Protein AF-A0A804I248-F1 (afdb_monomer_lite)

Secondary structure (DSSP, 8-state):
-HHHHHHS-EEE--SB-BTTB-EEEEESS--TTEEEEETTEEEE-HHHHHHHHHHHHHTSS-GGGEEEEESB----TTHHHHHHHTTS-----S------PPP-

pLDDT: mean 90.64, std 8.42, range [54.75, 97.88]

Organism: Musa acuminata subsp. malaccensis (NCBI:txid214687)

InterPro domains:
  IPR003774 AlgH-like [PF02622] (8-91)
  IPR003774 AlgH-like [PTHR31984] (4-103)

Foldseek 3Di:
DVVQVVPQDEAAADDDADPVQQKKKKFQDDDPQWDDPAVSITIHDSVRVVVVVVCVVVVVDGSVRMHMHRHHDDDDPCGVVVCVVVVVDDDDPDGCPDDDDDDD

Sequence (104 aa):
DLVSLKHAPLYYGGPVRFQTLPLVSLIRKAKEGYTEIVKGVYFGNPVVTRQVIEEIKLKEESPDDYWFFLGFSSWGYDQLFQEITEGAWRLTGDPIEHLDWPEN

Radius of gyration: 15.33 Å; chains: 1; bounding box: 31×25×42 Å

Structure (mmCIF, N/CA/C/O backbone):
data_AF-A0A804I248-F1
#
_entry.id   AF-A0A804I248-F1
#
loop_
_atom_site.group_PDB
_atom_site.id
_atom_site.type_symbol
_atom_site.label_atom_id
_atom_site.label_alt_id
_atom_site.label_comp_id
_atom_site.label_asym_id
_atom_site.label_entity_id
_atom_site.label_seq_id
_atom_site.pdbx_PDB_ins_code
_atom_site.Cartn_x
_atom_site.Cartn_y
_atom_site.Cartn_z
_atom_site.occupancy
_atom_site.B_iso_or_equiv
_atom_site.auth_seq_id
_atom_site.auth_comp_id
_atom_site.auth_asym_id
_atom_site.auth_atom_id
_atom_site.pdbx_PDB_model_num
ATOM 1 N N . ASP A 1 1 ? -9.602 -2.011 20.963 1.00 54.75 1 ASP A N 1
ATOM 2 C CA . ASP A 1 1 ? -8.847 -2.754 21.997 1.00 54.75 1 ASP A CA 1
ATOM 3 C C . ASP A 1 1 ? -7.462 -2.959 21.415 1.00 54.75 1 ASP A C 1
ATOM 5 O O . ASP A 1 1 ? -7.372 -3.535 20.338 1.00 54.75 1 ASP A O 1
ATOM 9 N N . LEU A 1 2 ? -6.405 -2.440 22.044 1.00 61.66 2 LEU A N 1
ATOM 10 C CA . LEU A 1 2 ? -5.042 -2.541 21.503 1.00 61.66 2 LEU A CA 1
ATOM 11 C C . LEU A 1 2 ? -4.566 -3.995 21.362 1.00 61.66 2 LEU A C 1
ATOM 13 O O . LEU A 1 2 ? -3.610 -4.238 20.634 1.00 61.66 2 LEU A O 1
ATOM 17 N N . VAL A 1 3 ? -5.219 -4.956 22.028 1.00 69.19 3 VAL A N 1
ATOM 18 C CA . VAL A 1 3 ? -4.961 -6.391 21.847 1.00 69.19 3 VAL A CA 1
ATOM 19 C C . VAL A 1 3 ? -5.259 -6.831 20.412 1.00 69.19 3 VAL A C 1
ATOM 21 O O . VAL A 1 3 ? -4.473 -7.576 19.843 1.00 69.19 3 VAL A O 1
ATOM 24 N N . SER A 1 4 ? -6.328 -6.323 19.795 1.00 69.12 4 SER A N 1
ATOM 25 C CA . SER A 1 4 ? -6.703 -6.698 18.422 1.00 69.12 4 SER A CA 1
ATOM 26 C C . SER A 1 4 ? -5.647 -6.277 17.389 1.00 69.12 4 SER A C 1
ATOM 28 O O . SER A 1 4 ? -5.239 -7.081 16.560 1.00 69.12 4 SER A O 1
ATOM 30 N N . LEU A 1 5 ? -5.086 -5.067 17.518 1.00 79.44 5 LEU A N 1
ATOM 31 C CA . LEU A 1 5 ? -4.039 -4.578 16.613 1.00 79.44 5 LEU A CA 1
ATOM 32 C C . LEU A 1 5 ? -2.713 -5.353 16.749 1.00 79.44 5 LEU A C 1
ATOM 34 O O . LEU A 1 5 ? -1.910 -5.345 15.825 1.00 79.44 5 LEU A O 1
ATOM 38 N N . LYS A 1 6 ? -2.460 -6.004 17.895 1.00 81.12 6 LYS A N 1
ATOM 39 C CA . LYS A 1 6 ? -1.249 -6.822 18.103 1.00 81.12 6 LYS A CA 1
ATOM 40 C C . LYS A 1 6 ? -1.280 -8.138 17.335 1.00 81.12 6 LYS A C 1
ATOM 42 O O . LYS A 1 6 ? -0.216 -8.696 17.088 1.00 81.12 6 LYS A O 1
ATOM 47 N N . HIS A 1 7 ? -2.472 -8.633 17.018 1.00 82.00 7 HIS A N 1
ATOM 48 C CA . HIS A 1 7 ? -2.652 -9.860 16.246 1.00 82.00 7 HIS A CA 1
ATOM 49 C C . HIS A 1 7 ? -2.834 -9.578 14.754 1.00 82.00 7 HIS A C 1
ATOM 51 O O . HIS A 1 7 ? -2.684 -10.492 13.954 1.00 82.00 7 HIS A O 1
ATOM 57 N N . ALA A 1 8 ? -3.094 -8.319 14.379 1.00 86.38 8 ALA A N 1
ATOM 58 C CA . ALA A 1 8 ? -3.177 -7.919 12.985 1.00 86.38 8 ALA A CA 1
ATOM 59 C C . ALA A 1 8 ? -1.850 -8.233 12.273 1.00 86.38 8 ALA A C 1
ATOM 61 O O . ALA A 1 8 ? -0.784 -7.784 12.721 1.00 86.38 8 ALA A O 1
ATOM 62 N N . PRO A 1 9 ? -1.885 -8.993 11.174 1.00 89.19 9 PRO A N 1
ATOM 63 C CA . PRO A 1 9 ? -0.668 -9.447 10.545 1.00 89.19 9 PRO A CA 1
ATOM 64 C C . PRO A 1 9 ? 0.009 -8.278 9.813 1.00 89.19 9 PRO A C 1
ATOM 66 O O . PRO A 1 9 ? -0.610 -7.535 9.047 1.00 89.19 9 PRO A O 1
ATOM 69 N N . LEU A 1 10 ? 1.306 -8.100 10.077 1.00 92.50 10 LEU A N 1
ATOM 70 C CA . LEU A 1 10 ? 2.122 -7.023 9.521 1.00 92.50 10 LEU A CA 1
ATOM 71 C C . LEU A 1 10 ? 3.139 -7.593 8.539 1.00 92.50 10 LEU A C 1
ATOM 73 O O . LEU A 1 10 ? 4.002 -8.386 8.913 1.00 92.50 10 LEU A O 1
ATOM 77 N N . TYR A 1 11 ? 3.073 -7.135 7.295 1.00 94.88 11 TYR A N 1
ATOM 78 C CA . TYR A 1 11 ? 3.952 -7.603 6.229 1.00 94.88 11 TYR A CA 1
ATOM 79 C C . TYR A 1 11 ? 4.984 -6.546 5.865 1.00 94.88 11 TYR A C 1
ATOM 81 O O . TYR A 1 11 ? 4.798 -5.356 6.101 1.00 94.88 11 TYR A O 1
ATOM 89 N N . TYR A 1 12 ? 6.093 -6.963 5.269 1.00 95.81 12 TYR A N 1
ATOM 90 C CA . TYR A 1 12 ? 7.048 -6.030 4.686 1.00 95.81 12 TYR A CA 1
ATOM 91 C C . TYR A 1 12 ? 6.627 -5.713 3.250 1.00 95.81 12 TYR A C 1
ATOM 93 O O . TYR A 1 12 ? 6.735 -6.568 2.376 1.00 95.81 12 TYR A O 1
ATOM 101 N N . GLY A 1 13 ? 6.127 -4.498 3.014 1.00 95.31 13 GLY A N 1
ATOM 102 C CA . GLY A 1 13 ? 5.686 -4.076 1.680 1.00 95.31 13 GLY A CA 1
ATOM 103 C C . GLY A 1 13 ? 6.808 -3.492 0.822 1.00 95.31 13 GLY A C 1
ATOM 104 O O . GLY A 1 13 ? 6.682 -3.444 -0.398 1.00 95.31 13 GLY A O 1
ATOM 105 N N . GLY A 1 14 ? 7.910 -3.056 1.438 1.00 95.44 14 GLY A N 1
ATOM 106 C CA . GLY A 1 14 ? 9.098 -2.611 0.717 1.00 95.44 14 GLY A CA 1
ATOM 107 C C . GLY A 1 14 ? 9.977 -1.625 1.491 1.00 95.44 14 GLY A C 1
ATOM 108 O O . GLY A 1 14 ? 9.684 -1.266 2.640 1.00 95.44 14 GLY A O 1
ATOM 109 N N . PRO A 1 15 ? 11.091 -1.196 0.872 1.00 94.44 15 PRO A N 1
ATOM 110 C CA . PRO A 1 15 ? 12.113 -0.394 1.538 1.00 94.44 15 PRO A CA 1
ATOM 111 C C . PRO A 1 15 ? 11.713 1.074 1.721 1.00 94.44 15 PRO A C 1
ATOM 113 O O . PRO A 1 15 ? 12.265 1.747 2.593 1.00 94.44 15 PRO A O 1
ATOM 116 N N . VAL A 1 16 ? 10.765 1.589 0.931 1.00 92.50 16 VAL A N 1
ATOM 117 C CA . VAL A 1 16 ? 10.365 2.998 0.994 1.00 92.50 16 VAL A CA 1
ATOM 118 C C . VAL A 1 16 ? 9.384 3.205 2.139 1.00 92.50 16 VAL A C 1
ATOM 120 O O . VAL A 1 16 ? 8.328 2.572 2.197 1.00 92.50 16 VAL A O 1
ATOM 123 N N . ARG A 1 17 ? 9.741 4.107 3.061 1.00 90.69 17 ARG A N 1
ATOM 124 C CA . ARG A 1 17 ? 8.929 4.497 4.220 1.00 90.69 17 ARG A CA 1
ATOM 125 C C . ARG A 1 17 ? 9.164 5.942 4.614 1.00 90.69 17 ARG A C 1
ATOM 127 O O . ARG A 1 17 ? 10.300 6.411 4.615 1.00 90.69 17 ARG A O 1
ATOM 134 N N . PHE A 1 18 ? 8.106 6.607 5.068 1.00 88.69 18 PHE A N 1
ATOM 135 C CA . PHE A 1 18 ? 8.240 7.854 5.812 1.00 88.69 18 PHE A CA 1
ATOM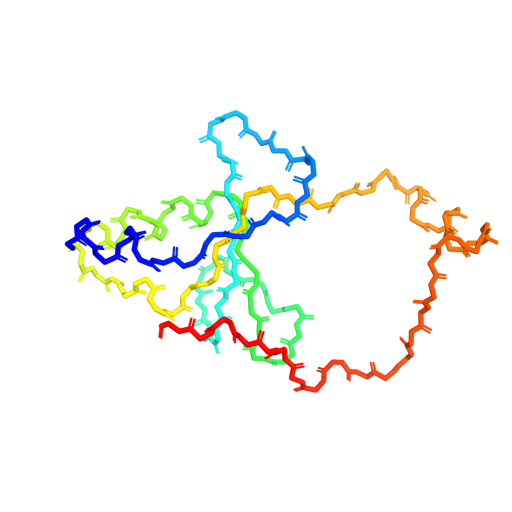 136 C C . PHE A 1 18 ? 8.473 7.532 7.287 1.00 88.69 18 PHE A C 1
ATOM 138 O O . PHE A 1 18 ? 7.765 6.704 7.856 1.00 88.69 18 PHE A O 1
ATOM 145 N N . GLN A 1 19 ? 9.431 8.208 7.926 1.00 86.94 19 GLN A N 1
ATOM 146 C CA . GLN A 1 19 ? 9.765 7.960 9.336 1.00 86.94 19 GLN A CA 1
ATOM 147 C C . GLN A 1 19 ? 8.544 8.083 10.264 1.00 86.94 19 GLN A C 1
ATOM 149 O O . GLN A 1 19 ? 8.412 7.326 11.219 1.00 86.94 19 GLN A O 1
ATOM 154 N N . THR A 1 20 ? 7.638 9.017 9.966 1.00 89.56 20 THR A N 1
ATOM 155 C CA . THR A 1 20 ? 6.442 9.304 10.771 1.00 89.56 20 THR A CA 1
ATOM 156 C C . THR A 1 20 ? 5.185 8.572 10.301 1.00 89.56 20 THR A C 1
ATOM 158 O O . THR A 1 20 ? 4.214 8.504 11.052 1.00 89.56 20 THR A O 1
ATOM 161 N N . LEU A 1 21 ? 5.187 8.032 9.078 1.00 91.50 21 LEU A N 1
ATOM 162 C CA . LEU A 1 21 ? 4.064 7.326 8.452 1.00 91.50 21 LEU A CA 1
ATOM 163 C C . LEU A 1 21 ? 4.590 6.057 7.760 1.00 91.50 21 LEU A C 1
ATOM 165 O O . LEU A 1 21 ? 4.705 6.016 6.533 1.00 91.50 21 LEU A O 1
ATOM 169 N N . PRO A 1 22 ? 4.988 5.035 8.537 1.00 93.38 22 PRO A N 1
ATOM 170 C CA . PRO A 1 22 ? 5.729 3.902 7.995 1.00 93.38 22 PRO A CA 1
ATOM 171 C C . PRO A 1 22 ? 4.834 2.825 7.371 1.00 93.38 22 PRO A C 1
ATOM 173 O O . PRO A 1 22 ? 5.366 1.885 6.783 1.00 93.38 22 PRO A O 1
ATOM 176 N N . LEU A 1 23 ? 3.511 2.927 7.523 1.00 96.69 23 LEU A N 1
ATOM 177 C CA . LEU A 1 23 ? 2.562 1.889 7.129 1.00 96.69 23 LEU A CA 1
ATOM 178 C C . LEU A 1 23 ? 1.723 2.306 5.923 1.00 96.69 23 LEU A C 1
ATOM 180 O O . LEU A 1 23 ? 1.337 3.466 5.821 1.00 96.69 23 LEU A O 1
ATOM 184 N N . VAL A 1 24 ? 1.398 1.342 5.069 1.00 97.56 24 VAL A N 1
ATOM 185 C CA . VAL A 1 24 ? 0.294 1.396 4.096 1.00 97.56 24 VAL A CA 1
ATOM 186 C C . VAL A 1 24 ? -0.664 0.239 4.370 1.00 97.56 24 VAL A C 1
ATOM 188 O O . VAL A 1 24 ? -0.342 -0.653 5.163 1.00 97.56 24 VAL A O 1
ATOM 191 N N . SER A 1 25 ? -1.842 0.244 3.750 1.00 97.00 25 SER A N 1
ATOM 192 C CA . SER A 1 25 ? -2.836 -0.805 3.985 1.00 97.00 25 SER A CA 1
ATOM 193 C C . SER A 1 25 ? -3.654 -1.168 2.754 1.00 97.00 25 SER A C 1
ATOM 195 O O . SER A 1 25 ? -3.811 -0.364 1.834 1.00 97.00 25 SER A O 1
ATOM 197 N N . LEU A 1 26 ? -4.181 -2.392 2.758 1.00 96.31 26 LEU A N 1
ATOM 198 C CA . LEU A 1 26 ? -5.207 -2.864 1.831 1.00 96.31 26 LEU A CA 1
ATOM 199 C C . LEU A 1 26 ? -6.500 -3.190 2.578 1.00 96.31 26 LEU A C 1
ATOM 201 O O . LEU A 1 26 ? -6.449 -3.663 3.713 1.00 96.31 26 LEU A O 1
ATOM 205 N N . ILE A 1 27 ? -7.639 -2.999 1.911 1.00 95.50 27 ILE A N 1
ATOM 206 C CA . ILE A 1 27 ? -8.972 -3.386 2.402 1.00 95.50 27 ILE A CA 1
ATOM 207 C C . ILE A 1 27 ? -9.808 -4.061 1.316 1.00 95.50 27 ILE A C 1
ATOM 209 O O . ILE A 1 27 ? -9.586 -3.846 0.124 1.00 95.50 27 ILE A O 1
ATOM 213 N N . ARG A 1 28 ? -10.808 -4.846 1.740 1.00 91.75 28 ARG A N 1
ATOM 214 C CA . ARG A 1 28 ? -11.756 -5.551 0.849 1.00 91.75 28 ARG A CA 1
ATOM 215 C C . ARG A 1 28 ? -13.033 -4.769 0.516 1.00 91.75 28 ARG A C 1
ATOM 217 O O . ARG A 1 28 ? -13.863 -5.243 -0.255 1.00 91.75 28 ARG A O 1
ATOM 224 N N . LYS A 1 29 ? -13.234 -3.603 1.133 1.00 91.69 29 LYS A N 1
ATOM 225 C CA . LYS A 1 29 ? -14.452 -2.788 1.004 1.00 91.69 29 LYS A CA 1
ATOM 226 C C . LYS A 1 29 ? -14.098 -1.382 0.538 1.00 91.69 29 LYS A C 1
ATOM 228 O O . LYS A 1 29 ? -13.082 -0.847 0.958 1.00 91.69 29 LYS A O 1
ATOM 233 N N . ALA A 1 30 ? -14.934 -0.769 -0.295 1.00 93.56 30 ALA A N 1
ATOM 234 C CA . ALA A 1 30 ? -14.741 0.630 -0.660 1.00 93.56 30 ALA A CA 1
ATOM 235 C C . ALA A 1 30 ? -14.840 1.517 0.594 1.00 93.56 30 ALA A C 1
ATOM 237 O O . ALA A 1 30 ? -15.781 1.387 1.379 1.00 93.56 30 ALA A O 1
ATOM 238 N N . LYS A 1 31 ? -13.875 2.421 0.774 1.00 94.25 31 LYS A N 1
ATOM 239 C CA . LYS A 1 31 ? -13.826 3.398 1.871 1.00 94.25 31 LYS A CA 1
ATOM 240 C C . LYS A 1 31 ? -13.226 4.697 1.346 1.00 94.25 31 LYS A C 1
ATOM 242 O O . LYS A 1 31 ? -12.394 4.683 0.439 1.00 94.25 31 LYS A O 1
ATOM 247 N N . GLU A 1 32 ? -13.652 5.822 1.906 1.00 94.81 32 GLU A N 1
ATOM 248 C CA . GLU A 1 32 ? -13.092 7.128 1.563 1.00 94.81 32 GLU A CA 1
ATOM 249 C C . GLU A 1 32 ? -11.569 7.154 1.779 1.00 94.81 32 GLU A C 1
ATOM 251 O O . GLU A 1 32 ? -11.048 6.574 2.732 1.00 94.81 32 GLU A O 1
ATOM 256 N N . GLY A 1 33 ? -10.841 7.788 0.856 1.00 95.75 33 GLY A N 1
ATOM 257 C CA . GLY A 1 33 ? -9.377 7.854 0.877 1.00 95.75 33 GLY A CA 1
ATOM 258 C C . GLY A 1 33 ? -8.662 6.607 0.340 1.00 95.75 33 GLY A C 1
ATOM 259 O O . GLY A 1 33 ? -7.461 6.677 0.072 1.00 95.75 33 GLY A O 1
ATOM 260 N N . TYR A 1 34 ? -9.370 5.496 0.123 1.00 97.88 34 TYR A N 1
ATOM 261 C CA . TYR A 1 34 ? -8.809 4.300 -0.500 1.00 97.88 34 TYR A CA 1
ATOM 262 C C . TYR A 1 34 ? -9.052 4.288 -2.012 1.00 97.88 34 TYR A C 1
ATOM 264 O O . TYR A 1 34 ? -10.106 4.692 -2.498 1.00 97.88 34 TYR A O 1
ATOM 272 N N . THR A 1 35 ? -8.065 3.806 -2.767 1.00 97.25 35 THR A N 1
ATOM 273 C CA . THR A 1 35 ? -8.125 3.704 -4.235 1.00 97.25 35 THR A CA 1
ATOM 274 C C . THR A 1 35 ? -8.249 2.247 -4.651 1.00 97.25 35 THR A C 1
ATOM 276 O O . THR A 1 35 ? -7.443 1.431 -4.217 1.00 97.25 35 THR A O 1
ATOM 279 N N . GLU A 1 36 ? -9.226 1.903 -5.490 1.00 95.44 36 GLU A N 1
ATOM 280 C CA . GLU A 1 36 ? -9.335 0.543 -6.035 1.00 95.44 36 GLU A CA 1
ATOM 281 C C . GLU A 1 36 ? -8.142 0.254 -6.957 1.00 95.44 36 GLU A C 1
ATOM 283 O O . GLU A 1 36 ? -7.915 0.979 -7.924 1.00 95.44 36 GLU A O 1
ATOM 288 N N . ILE A 1 37 ? -7.361 -0.780 -6.633 1.00 92.62 37 ILE A N 1
ATOM 289 C CA . ILE A 1 37 ? -6.169 -1.187 -7.405 1.00 92.62 37 ILE A CA 1
ATOM 290 C C . ILE A 1 37 ? -6.393 -2.492 -8.171 1.00 92.62 37 ILE A C 1
ATOM 292 O O . ILE A 1 37 ? -5.806 -2.710 -9.227 1.00 92.62 37 ILE A O 1
ATOM 296 N N . VAL A 1 38 ? -7.266 -3.346 -7.643 1.00 90.25 38 VAL A N 1
ATOM 297 C CA . VAL A 1 38 ? -7.786 -4.575 -8.244 1.00 90.25 38 VAL A CA 1
ATOM 298 C C . VAL A 1 38 ? -9.244 -4.662 -7.803 1.00 90.25 38 VAL A C 1
ATOM 300 O O . VAL A 1 38 ? -9.597 -4.115 -6.760 1.00 90.25 38 VAL A O 1
ATOM 303 N N . LYS A 1 39 ? -10.103 -5.330 -8.575 1.00 89.31 39 LYS A N 1
ATOM 304 C CA . LYS A 1 39 ? -11.528 -5.454 -8.250 1.00 89.31 39 LYS A CA 1
ATOM 305 C C . LYS A 1 39 ? -11.734 -5.928 -6.804 1.00 89.31 39 LYS A C 1
ATOM 307 O O . LYS A 1 39 ? -11.335 -7.036 -6.453 1.00 89.31 39 LYS A O 1
ATOM 312 N N . GLY A 1 40 ? -12.378 -5.095 -5.985 1.00 91.25 40 GLY A N 1
ATOM 313 C CA . GLY A 1 40 ? -12.645 -5.395 -4.573 1.00 91.25 40 GLY A CA 1
ATOM 314 C C . GLY A 1 40 ? -11.429 -5.299 -3.642 1.00 91.25 40 GLY A C 1
ATOM 315 O O . GLY A 1 40 ? -11.516 -5.728 -2.493 1.00 91.25 40 GLY A O 1
ATOM 316 N N . VAL A 1 41 ? -10.306 -4.747 -4.108 1.00 92.94 41 VAL A N 1
ATOM 317 C CA . VAL A 1 41 ? -9.088 -4.512 -3.322 1.00 92.94 41 VAL A CA 1
ATOM 318 C C . VAL A 1 41 ? -8.719 -3.043 -3.410 1.00 92.94 41 VAL A C 1
ATOM 320 O O . VAL A 1 41 ? -8.420 -2.521 -4.488 1.00 92.94 41 VAL A O 1
ATOM 323 N N . TYR A 1 42 ? -8.701 -2.377 -2.263 1.00 96.31 42 TYR A N 1
ATOM 324 C CA . TYR A 1 42 ? -8.465 -0.944 -2.208 1.00 96.31 42 TYR A CA 1
ATOM 325 C C . TYR A 1 42 ? -7.205 -0.632 -1.412 1.00 96.31 42 TYR A C 1
ATOM 327 O O . TYR A 1 42 ? -6.994 -1.177 -0.331 1.00 96.31 42 TYR A O 1
ATOM 335 N N . PHE A 1 43 ? -6.381 0.265 -1.945 1.00 97.00 43 PHE A N 1
ATOM 336 C CA . PHE A 1 43 ? -5.120 0.705 -1.369 1.00 97.00 43 PHE A CA 1
ATOM 337 C C . PHE A 1 43 ? -5.268 2.013 -0.595 1.00 97.00 43 PHE A C 1
ATOM 339 O O . PHE A 1 43 ? -5.782 3.005 -1.118 1.00 97.00 43 PHE A O 1
ATOM 346 N N . GLY A 1 44 ? -4.768 2.007 0.637 1.00 97.56 44 GLY A N 1
ATOM 347 C CA . GLY A 1 44 ? -4.656 3.160 1.516 1.00 97.56 44 GLY A CA 1
ATOM 348 C C . GLY A 1 44 ? -3.213 3.642 1.580 1.00 97.56 44 GLY A C 1
ATOM 349 O O . GLY A 1 44 ? -2.310 2.915 1.998 1.00 97.56 44 GLY A O 1
ATOM 350 N N . ASN A 1 45 ? -2.992 4.906 1.217 1.00 96.38 45 ASN A N 1
ATOM 351 C CA . ASN A 1 45 ? -1.685 5.542 1.364 1.00 96.38 45 ASN A CA 1
ATOM 352 C C . ASN A 1 45 ? -1.306 5.710 2.859 1.00 96.38 45 ASN A C 1
ATOM 354 O O . ASN A 1 45 ? -2.132 5.455 3.747 1.00 96.38 45 ASN A O 1
ATOM 358 N N . PRO A 1 46 ? -0.081 6.170 3.181 1.00 96.62 46 PRO A N 1
ATOM 359 C CA . PRO A 1 46 ? 0.346 6.265 4.575 1.00 96.62 46 PRO A CA 1
ATOM 360 C C . PRO A 1 46 ? -0.468 7.213 5.463 1.00 96.62 46 PRO A C 1
ATOM 362 O O . PRO A 1 46 ? -0.558 7.001 6.672 1.00 96.62 46 PRO A O 1
ATOM 365 N N . VAL A 1 47 ? -1.081 8.250 4.886 1.00 96.44 47 VAL A N 1
ATOM 366 C CA . VAL A 1 47 ? -1.926 9.197 5.628 1.00 96.44 47 VAL A CA 1
ATOM 367 C C . VAL A 1 47 ? -3.243 8.533 6.015 1.00 96.44 47 VAL A C 1
ATOM 369 O O . VAL A 1 47 ? -3.609 8.537 7.189 1.00 96.44 47 VAL A O 1
ATOM 372 N N . VAL A 1 48 ? -3.911 7.905 5.047 1.00 97.00 48 VAL A N 1
ATOM 373 C CA . VAL A 1 48 ? -5.194 7.217 5.250 1.00 97.00 48 VAL A CA 1
ATOM 374 C C . VAL A 1 48 ? -5.025 6.011 6.177 1.00 97.00 48 VAL A C 1
ATOM 376 O O . VAL A 1 48 ? -5.815 5.804 7.093 1.00 97.00 48 VAL A O 1
ATOM 379 N N . THR A 1 49 ? -3.930 5.265 6.020 1.00 96.69 49 THR A N 1
ATOM 380 C CA . THR A 1 49 ? -3.607 4.125 6.892 1.00 96.69 49 THR A CA 1
ATOM 381 C C . THR A 1 49 ? -3.441 4.558 8.349 1.00 96.69 49 THR A C 1
ATOM 383 O O . THR A 1 49 ? -3.920 3.883 9.258 1.00 96.69 49 THR A O 1
ATOM 386 N N . ARG A 1 50 ? -2.804 5.712 8.601 1.00 95.88 50 ARG A N 1
ATOM 387 C CA . ARG A 1 50 ? -2.692 6.251 9.962 1.00 95.88 50 ARG A CA 1
ATOM 388 C C . ARG A 1 50 ? -4.055 6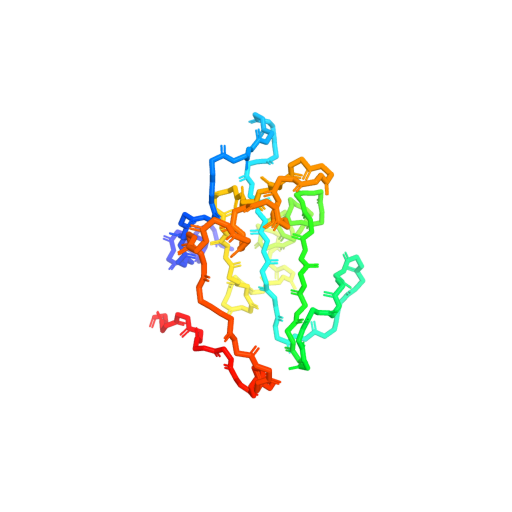.604 10.553 1.00 95.88 50 ARG A C 1
ATOM 390 O O . ARG A 1 50 ? -4.262 6.326 11.729 1.00 95.88 50 ARG A O 1
ATOM 397 N N . GLN A 1 51 ? -4.950 7.211 9.774 1.00 95.75 51 GLN A N 1
ATOM 398 C CA . GLN A 1 51 ? -6.298 7.560 10.242 1.00 95.75 51 GLN A CA 1
ATOM 399 C C . GLN A 1 51 ? -7.053 6.311 10.697 1.00 95.75 51 GLN A C 1
ATOM 401 O O . GLN A 1 51 ? -7.521 6.260 11.830 1.00 95.75 51 GLN A O 1
ATOM 406 N N . VAL A 1 52 ? -7.038 5.259 9.879 1.00 94.69 52 VAL A N 1
ATOM 407 C CA . VAL A 1 52 ? -7.661 3.974 10.217 1.00 94.69 52 VAL A CA 1
ATOM 408 C C . VAL A 1 52 ? -7.073 3.349 11.480 1.00 94.69 52 VAL A C 1
ATOM 410 O O . VAL A 1 52 ? -7.805 2.810 12.302 1.00 94.69 52 VAL A O 1
ATOM 413 N N . ILE A 1 53 ? -5.756 3.418 11.679 1.00 93.50 53 ILE A N 1
ATOM 414 C CA . ILE A 1 53 ? -5.146 2.899 12.911 1.00 93.50 53 ILE A CA 1
ATOM 415 C C . ILE A 1 53 ? -5.688 3.634 14.145 1.00 93.50 53 ILE A C 1
ATOM 417 O O . ILE A 1 53 ? -5.883 3.005 15.185 1.00 93.50 53 ILE A O 1
ATOM 421 N N . GLU A 1 54 ? -5.951 4.941 14.053 1.00 93.50 54 GLU A N 1
ATOM 422 C CA . GLU A 1 54 ? -6.611 5.679 15.135 1.00 93.50 54 GLU A CA 1
ATOM 423 C C . GLU A 1 54 ? -8.081 5.252 15.308 1.00 93.50 54 GLU A C 1
ATOM 425 O O . GLU A 1 54 ? -8.495 4.993 16.437 1.00 9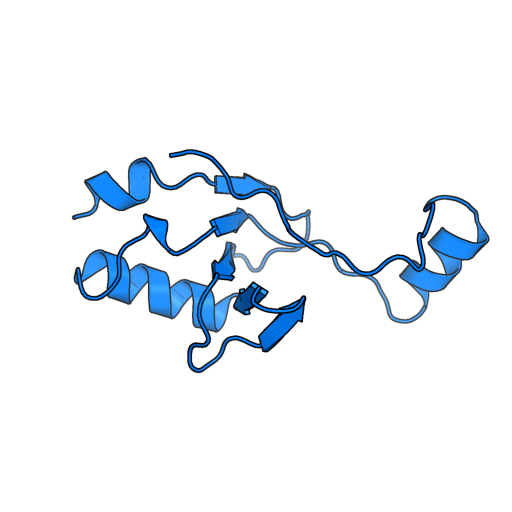3.50 54 GLU A O 1
ATOM 430 N N . GLU A 1 55 ? -8.838 5.058 14.225 1.00 93.19 55 GLU A N 1
ATOM 431 C CA . GLU A 1 55 ? -10.222 4.538 14.261 1.00 93.19 55 GLU A CA 1
ATOM 432 C C . GLU A 1 55 ? -10.296 3.146 14.929 1.00 93.19 55 GLU A C 1
ATOM 434 O O . GLU A 1 55 ? -11.144 2.890 15.790 1.00 93.19 55 GLU A O 1
ATOM 439 N N . ILE A 1 56 ? -9.344 2.251 14.637 1.00 91.94 56 ILE A N 1
ATOM 440 C CA . ILE A 1 56 ? -9.251 0.927 15.278 1.00 91.94 56 ILE A CA 1
ATOM 441 C C . ILE A 1 56 ? -8.939 1.054 16.778 1.00 91.94 56 ILE A C 1
ATOM 443 O O . ILE A 1 56 ? -9.495 0.325 17.612 1.00 91.94 56 ILE A O 1
ATOM 447 N N . LYS A 1 57 ? -8.072 1.999 17.173 1.00 90.31 57 LYS A N 1
ATOM 448 C CA . LYS A 1 57 ? -7.806 2.273 18.598 1.00 90.31 57 LYS A CA 1
ATOM 449 C C . LYS A 1 57 ? -9.072 2.740 19.318 1.00 90.31 57 LYS A C 1
ATOM 451 O O . LYS A 1 57 ? -9.298 2.311 20.454 1.00 90.31 57 LYS A O 1
ATOM 456 N N . LEU A 1 58 ? -9.898 3.542 18.644 1.00 91.81 58 LEU A N 1
ATOM 457 C CA . LEU A 1 58 ? -11.198 4.022 19.121 1.00 91.81 58 LEU A CA 1
ATOM 458 C C . LEU A 1 58 ? -12.311 2.958 19.068 1.00 91.81 58 LEU A C 1
ATOM 460 O O . LEU A 1 58 ? -13.372 3.177 19.645 1.00 91.81 58 LEU A O 1
ATOM 464 N N . LYS A 1 59 ? -12.039 1.771 18.499 1.00 87.69 59 LYS A N 1
ATOM 465 C CA . LYS A 1 59 ? -12.995 0.663 18.286 1.00 87.69 59 LYS A CA 1
ATOM 466 C C . LYS A 1 59 ? -14.106 0.985 17.276 1.00 87.69 59 LYS A C 1
ATOM 468 O O . LYS A 1 59 ? -15.174 0.382 17.340 1.00 87.69 59 LYS A O 1
ATOM 473 N N . GLU A 1 60 ? -13.857 1.915 16.364 1.00 89.06 60 GLU A N 1
ATOM 474 C CA . GLU A 1 60 ? -14.788 2.276 15.287 1.00 89.06 60 GLU A CA 1
ATOM 475 C C . GLU A 1 60 ? -14.625 1.361 14.063 1.00 89.06 60 GLU A C 1
ATOM 477 O O . GLU A 1 60 ? -15.569 1.152 13.307 1.00 89.06 60 GLU A O 1
ATOM 482 N N . GLU A 1 61 ? -13.444 0.756 13.915 1.00 89.88 61 GLU A N 1
ATOM 483 C CA . GLU A 1 61 ? -13.098 -0.192 12.854 1.00 89.88 61 GLU A CA 1
ATOM 484 C C . GLU A 1 61 ? -12.474 -1.467 13.450 1.00 89.88 61 GLU A C 1
ATOM 486 O O . GLU A 1 61 ? -11.852 -1.436 14.520 1.00 89.88 61 GLU A O 1
ATOM 491 N N . SER A 1 62 ? -12.626 -2.594 12.747 1.00 89.31 62 SER A N 1
ATOM 492 C CA . SER A 1 62 ? -11.952 -3.853 13.086 1.00 89.31 62 SER A CA 1
ATOM 493 C C . SER A 1 62 ? -10.614 -3.947 12.353 1.00 89.31 62 SER A C 1
ATOM 495 O O . SER A 1 62 ? -10.597 -3.716 11.146 1.00 89.31 62 SER A O 1
ATOM 497 N N . PRO A 1 63 ? -9.500 -4.323 13.010 1.00 89.62 63 PRO A N 1
ATOM 498 C CA . PRO A 1 63 ? -8.236 -4.549 12.312 1.00 89.62 63 PRO A CA 1
ATOM 499 C C . PRO A 1 63 ? -8.291 -5.712 11.315 1.00 89.62 63 PRO A C 1
ATOM 501 O O . PRO A 1 63 ? -7.509 -5.705 10.373 1.00 89.62 63 PRO A O 1
ATOM 504 N N . ASP A 1 64 ? -9.220 -6.658 11.478 1.00 88.69 64 ASP A N 1
ATOM 505 C CA . ASP A 1 64 ? -9.364 -7.839 10.611 1.00 88.69 64 ASP A CA 1
ATOM 506 C C . ASP A 1 64 ? -9.789 -7.486 9.175 1.00 88.69 64 ASP A C 1
ATOM 508 O O . ASP A 1 64 ? -9.599 -8.269 8.246 1.00 88.69 64 ASP A O 1
ATOM 512 N N . ASP A 1 65 ? -10.341 -6.286 8.978 1.00 89.31 65 ASP A N 1
ATOM 513 C CA . ASP A 1 65 ? -10.718 -5.773 7.658 1.00 89.31 65 ASP A CA 1
ATOM 514 C C . ASP A 1 65 ? -9.509 -5.254 6.856 1.00 89.31 65 ASP A C 1
ATOM 516 O O . ASP A 1 65 ? -9.636 -4.963 5.659 1.00 89.31 65 ASP A O 1
ATOM 520 N N . TYR A 1 66 ? -8.350 -5.110 7.509 1.00 93.31 66 TYR A N 1
ATOM 521 C CA . TYR A 1 66 ? -7.180 -4.419 6.984 1.00 93.31 66 TYR A CA 1
ATOM 522 C C . TYR A 1 66 ? -5.969 -5.339 6.924 1.00 93.31 66 TYR A C 1
ATOM 524 O O . TYR A 1 66 ? -5.655 -6.080 7.851 1.00 93.31 66 TYR A O 1
ATOM 532 N N . TRP A 1 67 ? -5.213 -5.205 5.842 1.00 95.06 67 TRP A N 1
ATOM 533 C CA . TRP A 1 67 ? -3.897 -5.808 5.720 1.00 95.06 67 TRP A CA 1
ATOM 534 C C . TRP A 1 67 ? -2.838 -4.714 5.754 1.00 95.06 67 TRP A C 1
ATOM 536 O O . TRP A 1 67 ? -2.786 -3.870 4.858 1.00 95.06 67 TRP A O 1
ATOM 546 N N . PHE A 1 68 ? -2.005 -4.712 6.795 1.00 95.62 68 PHE A N 1
ATOM 547 C CA . PHE A 1 68 ? -0.986 -3.689 7.002 1.00 95.62 68 PHE A CA 1
ATOM 548 C C . PHE A 1 68 ? 0.373 -4.092 6.438 1.00 95.62 68 PHE A C 1
ATOM 550 O O . PHE A 1 68 ? 0.851 -5.216 6.618 1.00 95.62 68 PHE A O 1
ATOM 557 N N . PHE A 1 69 ? 1.042 -3.114 5.833 1.00 96.69 69 PHE A N 1
ATOM 558 C CA . PHE A 1 69 ? 2.376 -3.273 5.280 1.00 96.69 69 PHE A CA 1
ATOM 559 C C . PHE A 1 69 ? 3.311 -2.203 5.819 1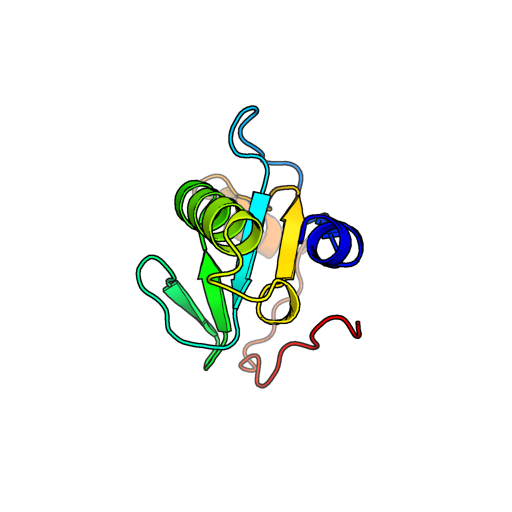.00 96.69 69 PHE A C 1
ATOM 561 O O . PHE A 1 69 ? 3.018 -1.010 5.782 1.00 96.69 69 PHE A O 1
ATOM 568 N N . LEU A 1 70 ? 4.476 -2.637 6.280 1.00 96.81 70 LEU A N 1
ATOM 569 C CA . LEU A 1 70 ? 5.596 -1.790 6.622 1.00 96.81 70 LEU A CA 1
ATOM 570 C C . LEU A 1 70 ? 6.316 -1.366 5.337 1.00 96.81 70 LEU A C 1
ATOM 572 O O . LEU A 1 70 ? 7.176 -2.080 4.818 1.00 96.81 70 LEU A O 1
ATOM 576 N N . GLY A 1 71 ? 5.985 -0.166 4.871 1.00 96.38 71 GLY A N 1
ATOM 577 C CA . GLY A 1 71 ? 6.515 0.425 3.649 1.00 96.38 71 GLY A CA 1
ATOM 578 C C . GLY A 1 71 ? 5.960 -0.166 2.375 1.00 96.38 71 GLY A C 1
ATOM 579 O O . GLY A 1 71 ? 5.057 -0.996 2.397 1.00 96.38 71 GLY A O 1
ATOM 580 N N . PHE A 1 72 ? 6.502 0.311 1.262 1.00 95.44 72 PHE A N 1
ATOM 581 C CA . PHE A 1 72 ? 6.108 -0.094 -0.080 1.00 95.44 72 PHE A CA 1
ATOM 582 C C . PHE A 1 72 ? 7.310 -0.062 -1.026 1.00 95.44 72 PHE A C 1
ATOM 584 O O . PHE A 1 72 ? 8.339 0.565 -0.748 1.00 95.44 72 PHE A O 1
ATOM 591 N N . SER A 1 73 ? 7.189 -0.773 -2.141 1.00 94.62 73 SER A N 1
ATOM 592 C CA . SER A 1 73 ? 8.097 -0.637 -3.275 1.00 94.62 73 SER A CA 1
ATOM 593 C C . SER A 1 73 ? 7.642 0.527 -4.144 1.00 94.62 73 SER A C 1
ATOM 595 O O . SER A 1 73 ? 6.456 0.691 -4.421 1.00 94.62 73 SER A O 1
ATOM 597 N N . SER A 1 74 ? 8.594 1.355 -4.549 1.00 93.06 74 SER A N 1
ATOM 598 C CA . SER A 1 74 ? 8.372 2.488 -5.437 1.00 93.06 74 SER A CA 1
ATOM 599 C C . SER A 1 74 ? 9.522 2.539 -6.418 1.00 93.06 74 SER A C 1
ATOM 601 O O . SER A 1 74 ? 10.653 2.203 -6.067 1.00 93.06 74 SER A O 1
ATOM 603 N N . TRP A 1 75 ? 9.231 3.010 -7.619 1.00 95.75 75 TRP A N 1
ATOM 604 C CA . TRP A 1 75 ? 10.206 3.148 -8.686 1.00 95.75 75 TRP A CA 1
ATOM 605 C C . TRP A 1 75 ? 10.370 4.619 -9.045 1.00 95.75 75 TRP A C 1
ATOM 607 O O . TRP A 1 75 ? 9.430 5.410 -8.928 1.00 95.75 75 TRP A O 1
ATOM 617 N N . GLY A 1 76 ? 11.574 4.984 -9.482 1.00 94.12 76 GLY A N 1
ATOM 618 C CA . GLY A 1 76 ? 11.767 6.204 -10.259 1.00 94.12 76 GLY A CA 1
ATOM 619 C C . GLY A 1 76 ? 10.993 6.134 -11.580 1.00 94.12 76 GLY A C 1
ATOM 620 O O . GLY A 1 76 ? 10.623 5.050 -12.026 1.00 94.12 76 GLY A O 1
ATOM 621 N N . TYR A 1 77 ? 10.778 7.289 -12.212 1.00 91.88 77 TYR A N 1
ATOM 622 C CA . TYR A 1 77 ? 9.914 7.435 -13.392 1.00 91.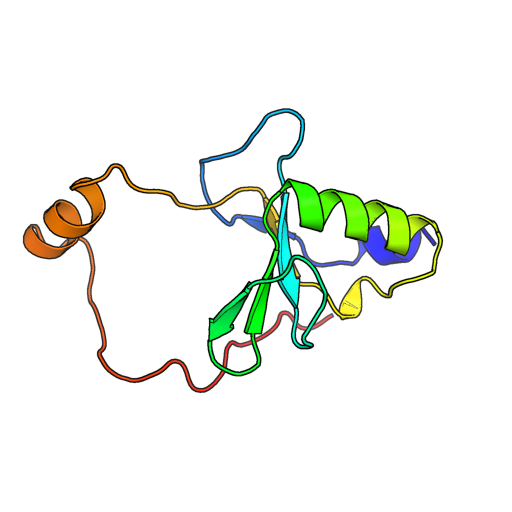88 77 TYR A CA 1
ATOM 623 C C . TYR A 1 77 ? 10.148 6.366 -14.483 1.00 91.88 77 TYR A C 1
ATOM 625 O O . TYR A 1 77 ? 9.201 5.697 -14.886 1.00 91.88 77 TYR A O 1
ATOM 633 N N . ASP A 1 78 ? 11.404 6.136 -14.883 1.00 96.19 78 ASP A N 1
ATOM 634 C CA . ASP A 1 78 ? 11.754 5.137 -15.909 1.00 96.19 78 ASP A CA 1
ATOM 635 C C . ASP A 1 78 ? 12.233 3.792 -15.338 1.00 96.19 78 ASP A C 1
ATOM 637 O O . ASP A 1 78 ? 12.424 2.829 -16.080 1.00 96.19 78 ASP A O 1
ATOM 641 N N . GLN A 1 79 ? 12.445 3.707 -14.023 1.00 97.56 79 GLN A N 1
ATOM 642 C CA . GLN A 1 79 ? 13.176 2.599 -13.404 1.00 97.56 79 GLN A CA 1
ATOM 643 C C . GLN A 1 79 ? 12.449 1.260 -13.588 1.00 97.56 79 GLN A C 1
ATOM 645 O O . GLN A 1 79 ? 13.072 0.272 -13.961 1.00 97.56 79 GLN A O 1
ATOM 650 N N . LEU A 1 80 ? 11.128 1.224 -13.379 1.00 95.94 80 LEU A N 1
ATOM 651 C CA . LEU A 1 80 ? 10.354 -0.012 -13.530 1.00 95.94 80 LEU A CA 1
ATOM 652 C C . LEU A 1 80 ? 10.426 -0.552 -14.966 1.00 95.94 80 LEU A C 1
ATOM 654 O O . LEU A 1 80 ? 10.617 -1.748 -15.176 1.00 95.94 80 LEU A O 1
ATOM 658 N N . PHE A 1 81 ? 10.306 0.327 -15.963 1.00 95.31 81 PHE A N 1
ATOM 659 C CA . PHE A 1 81 ? 10.360 -0.063 -17.373 1.00 95.31 81 PHE A CA 1
ATOM 660 C C . PHE A 1 81 ? 11.744 -0.584 -17.774 1.00 95.31 81 PHE A C 1
ATOM 662 O O . PHE A 1 81 ? 11.841 -1.540 -18.549 1.00 95.31 81 PHE A O 1
ATOM 669 N N . GLN A 1 82 ? 12.808 0.006 -17.224 1.00 97.75 82 GLN A N 1
ATOM 670 C CA . GLN A 1 82 ? 14.175 -0.481 -17.409 1.00 97.75 82 GLN A CA 1
ATOM 671 C C . GLN A 1 82 ? 14.351 -1.873 -16.799 1.00 97.75 82 GLN A C 1
ATOM 673 O O . GLN A 1 82 ? 14.756 -2.786 -17.512 1.00 97.75 82 GLN A O 1
ATOM 678 N N . GLU A 1 83 ? 13.943 -2.076 -15.544 1.00 97.62 83 GLU A N 1
ATOM 679 C CA . GLU A 1 83 ? 14.042 -3.377 -14.865 1.00 97.62 83 GLU A CA 1
ATOM 680 C C . GLU A 1 83 ? 1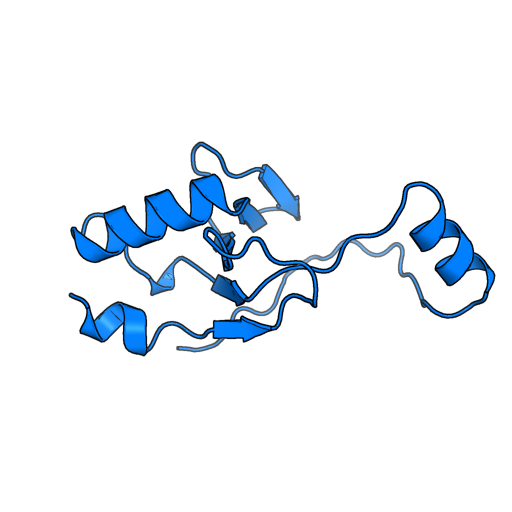3.264 -4.482 -15.609 1.00 97.62 83 GLU A C 1
ATOM 682 O O . GLU A 1 83 ? 13.733 -5.616 -15.722 1.00 97.62 83 GLU A O 1
ATOM 687 N N . ILE A 1 84 ? 12.089 -4.162 -16.164 1.00 96.19 84 ILE A N 1
ATOM 688 C CA . ILE A 1 84 ? 11.326 -5.086 -17.020 1.00 96.19 84 ILE A CA 1
ATOM 689 C C . ILE A 1 84 ? 12.118 -5.432 -18.289 1.00 96.19 84 ILE A C 1
ATOM 691 O O . ILE A 1 84 ? 12.218 -6.604 -18.652 1.00 96.19 84 ILE A O 1
ATOM 695 N N . THR A 1 85 ? 12.695 -4.430 -18.957 1.00 96.25 85 THR A N 1
ATOM 696 C CA . THR A 1 85 ? 13.463 -4.609 -20.204 1.00 96.25 85 THR A CA 1
ATOM 697 C C . THR A 1 85 ? 14.744 -5.417 -19.979 1.00 96.25 85 THR A C 1
ATOM 699 O O . THR A 1 85 ? 15.123 -6.227 -20.822 1.00 96.25 85 THR A O 1
ATOM 702 N N . GLU A 1 86 ? 15.384 -5.243 -18.824 1.00 97.75 86 GLU A N 1
ATOM 703 C CA . GLU A 1 86 ? 16.563 -6.003 -18.391 1.00 97.75 86 GLU A CA 1
ATOM 704 C C . GLU A 1 86 ? 16.226 -7.440 -17.958 1.00 97.75 86 GLU A C 1
ATOM 706 O O . GLU A 1 86 ? 17.124 -8.247 -17.714 1.00 97.75 86 GLU A O 1
ATOM 711 N N . GLY A 1 87 ? 14.939 -7.791 -17.884 1.00 96.69 87 GLY A N 1
ATOM 712 C CA . GLY A 1 87 ? 14.479 -9.126 -17.513 1.00 96.69 87 GLY A CA 1
ATOM 713 C C . GLY A 1 87 ? 14.498 -9.398 -16.007 1.00 96.69 87 GLY A C 1
ATOM 714 O O . GLY A 1 87 ? 14.430 -10.562 -15.607 1.00 96.69 87 GLY A O 1
ATOM 715 N N . ALA A 1 88 ? 14.560 -8.358 -15.168 1.00 97.19 88 ALA A N 1
ATOM 716 C CA . ALA A 1 88 ? 14.466 -8.496 -13.713 1.00 97.19 88 ALA A CA 1
ATOM 717 C C . ALA A 1 88 ? 13.055 -8.913 -13.254 1.00 97.19 88 ALA A C 1
ATOM 719 O O . ALA A 1 88 ? 12.907 -9.546 -12.208 1.00 97.19 88 ALA A O 1
ATOM 720 N N . TRP A 1 89 ? 12.026 -8.613 -14.057 1.00 95.75 89 TRP A N 1
ATOM 721 C CA . TRP A 1 89 ? 10.626 -8.939 -13.775 1.00 95.75 89 TRP A CA 1
ATOM 722 C C . TRP A 1 89 ? 10.004 -9.816 -14.862 1.00 95.75 89 TRP A C 1
ATOM 724 O O . TRP A 1 89 ? 10.201 -9.599 -16.056 1.00 95.75 89 TRP A O 1
ATOM 734 N N . ARG A 1 90 ? 9.182 -10.786 -14.443 1.00 93.06 90 ARG A N 1
ATOM 735 C CA . ARG A 1 90 ? 8.261 -11.517 -15.324 1.00 93.06 90 ARG A CA 1
ATOM 736 C C . ARG A 1 90 ? 6.855 -10.975 -15.113 1.00 93.06 90 ARG A C 1
ATOM 738 O O . ARG A 1 90 ? 6.395 -10.915 -13.977 1.00 93.06 90 ARG A O 1
ATOM 745 N N . LEU A 1 91 ? 6.187 -10.602 -16.197 1.00 91.31 91 LEU A N 1
ATOM 746 C CA . LEU A 1 91 ? 4.838 -10.039 -16.167 1.00 91.31 91 LEU A CA 1
ATOM 747 C C . LEU A 1 91 ? 3.818 -11.060 -16.680 1.00 91.31 91 LEU A C 1
ATOM 749 O O . LEU A 1 91 ? 4.138 -11.876 -17.544 1.00 91.31 91 LEU A O 1
ATOM 753 N N . THR A 1 92 ? 2.588 -10.972 -16.179 1.00 89.06 92 THR A N 1
ATOM 754 C CA . THR A 1 92 ? 1.413 -11.630 -16.762 1.00 89.06 92 THR A CA 1
ATOM 755 C C . THR A 1 92 ? 0.381 -10.572 -17.153 1.00 89.06 92 THR A C 1
ATOM 757 O O . THR A 1 92 ? 0.291 -9.527 -16.509 1.00 89.06 92 THR A O 1
ATOM 760 N N . GLY A 1 93 ? -0.355 -10.824 -18.237 1.00 85.69 93 GLY A N 1
ATOM 761 C CA . GLY A 1 93 ? -1.511 -10.019 -18.640 1.00 85.69 93 GLY A CA 1
ATOM 762 C C . GLY A 1 93 ? -2.821 -10.502 -18.016 1.00 85.69 93 GLY A C 1
ATOM 763 O O . GLY A 1 93 ? -3.848 -9.848 -18.190 1.00 85.69 93 GLY A O 1
ATOM 764 N N . ASP A 1 94 ? -2.789 -11.634 -17.311 1.00 87.06 94 ASP A N 1
ATOM 765 C CA . ASP A 1 94 ? -3.962 -12.165 -16.637 1.00 87.06 94 ASP A CA 1
ATOM 766 C C . ASP A 1 94 ? -4.339 -11.230 -15.479 1.00 87.06 94 ASP A C 1
ATOM 768 O O . ASP A 1 94 ? -3.475 -10.867 -14.669 1.00 87.06 94 ASP A O 1
ATOM 772 N N . PRO A 1 95 ? -5.609 -10.803 -15.389 1.00 79.06 95 PRO A N 1
ATOM 773 C CA . PRO A 1 95 ? -6.047 -9.981 -14.278 1.00 79.06 95 PRO A CA 1
ATOM 774 C C . PRO A 1 95 ? -5.880 -10.758 -12.972 1.00 79.06 95 PRO A C 1
ATOM 776 O O . PRO A 1 95 ? -6.164 -11.952 -12.897 1.00 79.06 95 PRO A O 1
ATOM 779 N N . ILE A 1 96 ? -5.468 -10.058 -11.917 1.00 82.38 96 ILE A N 1
ATOM 780 C CA . ILE A 1 96 ? -5.522 -10.608 -10.563 1.00 82.38 96 ILE A CA 1
ATOM 781 C C . ILE A 1 96 ? -7.005 -10.819 -10.224 1.00 82.38 96 ILE A C 1
ATOM 783 O O . ILE A 1 96 ? -7.734 -9.856 -9.992 1.00 82.38 96 ILE A O 1
ATOM 787 N N . GLU A 1 97 ? -7.468 -12.070 -10.247 1.00 76.06 97 GLU A N 1
ATOM 788 C CA . GLU A 1 97 ? -8.869 -12.406 -9.952 1.00 76.06 97 GLU A CA 1
ATOM 789 C C . GLU A 1 97 ? -9.166 -12.366 -8.451 1.00 76.06 97 GLU A C 1
ATOM 791 O O . GLU A 1 97 ? -10.242 -11.943 -8.028 1.00 76.06 97 GLU A O 1
ATOM 796 N N . HIS A 1 98 ? -8.197 -12.798 -7.648 1.00 71.62 98 HIS A N 1
ATOM 797 C CA . HIS A 1 98 ? -8.229 -12.734 -6.198 1.00 71.62 98 HIS A CA 1
ATOM 798 C C . HIS A 1 98 ? -6.812 -12.517 -5.671 1.00 71.62 98 HIS A C 1
ATOM 800 O O . HIS A 1 98 ? -5.829 -12.948 -6.270 1.00 71.62 98 HIS A O 1
ATOM 806 N N . LEU A 1 99 ? -6.723 -11.819 -4.546 1.00 83.31 99 LEU A N 1
ATOM 807 C CA . LEU A 1 99 ? -5.528 -11.783 -3.718 1.00 83.31 99 LEU A CA 1
ATOM 808 C C . LEU A 1 99 ? -5.818 -12.683 -2.506 1.00 83.31 99 LEU A C 1
ATOM 810 O O . LEU A 1 99 ? -6.944 -12.683 -1.995 1.00 83.31 99 LEU A O 1
ATOM 814 N N . ASP A 1 100 ? -4.838 -13.479 -2.089 1.00 85.06 100 ASP A N 1
ATOM 815 C CA . ASP A 1 100 ? -4.935 -14.311 -0.890 1.00 85.06 100 ASP A CA 1
ATOM 816 C C . ASP A 1 100 ? -4.727 -13.417 0.329 1.00 85.06 100 ASP A C 1
ATOM 818 O O . ASP A 1 100 ? -3.660 -12.821 0.483 1.00 85.06 100 ASP A O 1
ATOM 822 N N . TRP A 1 101 ? -5.751 -13.265 1.174 1.00 86.44 101 TRP A N 1
ATOM 823 C CA . TRP A 1 101 ? -5.568 -12.492 2.406 1.00 86.44 101 TRP A CA 1
ATOM 824 C C . TRP A 1 101 ? -4.850 -13.344 3.437 1.00 86.44 101 TRP A C 1
ATOM 826 O O . TRP A 1 101 ? -5.026 -14.563 3.441 1.00 86.44 101 TRP A O 1
ATOM 836 N N . PRO A 1 102 ? -4.111 -12.701 4.350 1.00 83.38 102 PRO A N 1
ATOM 837 C CA . PRO A 1 102 ? -3.598 -13.393 5.510 1.00 83.38 102 PRO A CA 1
ATOM 838 C C . PRO A 1 102 ? -4.754 -14.024 6.291 1.00 83.38 102 PRO A C 1
ATOM 840 O O . PRO A 1 102 ? -5.794 -13.398 6.506 1.00 83.38 102 PRO A O 1
ATOM 843 N N . GLU A 1 103 ? -4.561 -15.276 6.691 1.00 71.50 103 GLU A N 1
ATOM 844 C CA . GLU A 1 103 ? -5.404 -15.918 7.692 1.00 71.50 103 GLU A CA 1
ATOM 845 C C . GLU A 1 103 ? -5.075 -15.303 9.062 1.00 71.50 103 GLU A C 1
ATOM 847 O O . GLU A 1 103 ? -3.900 -15.076 9.370 1.00 71.50 103 GLU A O 1
ATOM 852 N N . ASN A 1 104 ? -6.110 -15.000 9.849 1.00 58.31 104 ASN A N 1
ATOM 853 C CA . ASN A 1 104 ? -5.980 -14.512 11.225 1.00 58.31 104 ASN A CA 1
ATOM 854 C C . ASN A 1 104 ? -5.828 -15.665 12.220 1.00 58.31 104 ASN A C 1
ATOM 856 O O . ASN A 1 104 ? -6.538 -16.683 12.049 1.00 58.31 104 ASN A O 1
#